Protein AF-A0A967HBI4-F1 (afdb_monomer)

Mean predicted aligned error: 13.51 Å

Secondary structure (DSSP, 8-state):
------------------------HHHHHHHHHHH-HHHHHHHHHHHHHHHHHHHHHHHHHHTT---TT-

pLDDT: mean 72.39, std 16.08, range [38.81, 91.69]

Structure (mmCIF, N/CA/C/O backbone):
data_AF-A0A967HBI4-F1
#
_entry.id   AF-A0A967HBI4-F1
#
loop_
_atom_site.group_PDB
_atom_site.id
_atom_site.type_symbol
_atom_site.label_atom_id
_atom_site.label_alt_id
_atom_site.label_comp_id
_atom_site.label_asym_id
_atom_site.label_entity_id
_atom_site.label_seq_id
_atom_site.pdbx_PDB_ins_code
_atom_site.Cartn_x
_atom_site.Cartn_y
_atom_site.Cartn_z
_atom_site.occupancy
_atom_site.B_iso_or_equiv
_atom_site.auth_seq_id
_a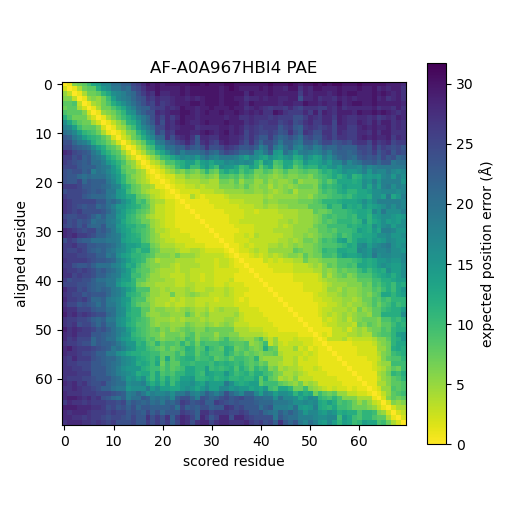tom_site.auth_comp_id
_atom_site.auth_asym_id
_atom_site.auth_atom_id
_atom_site.pdbx_PDB_model_num
ATOM 1 N N . MET A 1 1 ? 10.080 51.853 2.948 1.00 41.19 1 MET A N 1
ATOM 2 C CA . MET A 1 1 ? 8.790 51.517 3.573 1.00 41.19 1 MET A CA 1
ATOM 3 C C . MET A 1 1 ? 8.118 50.509 2.661 1.00 41.19 1 MET A C 1
ATOM 5 O O . MET A 1 1 ? 7.384 50.907 1.771 1.00 41.19 1 MET A O 1
ATOM 9 N N . ASP A 1 2 ? 8.621 49.270 2.598 1.00 42.06 2 ASP A N 1
ATOM 10 C CA . ASP A 1 2 ? 8.527 48.205 3.631 1.00 42.06 2 ASP A CA 1
ATOM 11 C C . ASP A 1 2 ? 7.059 47.866 3.890 1.00 42.06 2 ASP A C 1
ATOM 13 O O . ASP A 1 2 ? 6.269 48.776 4.097 1.00 42.06 2 ASP A O 1
ATOM 17 N N . ALA A 1 3 ? 6.589 46.634 3.968 1.00 50.81 3 ALA A N 1
ATOM 18 C CA . ALA A 1 3 ? 7.061 45.279 3.709 1.00 50.81 3 ALA A CA 1
ATOM 19 C C . ALA A 1 3 ? 5.784 44.421 3.854 1.00 50.81 3 ALA A C 1
ATOM 21 O O . ALA A 1 3 ? 4.884 44.845 4.570 1.00 50.81 3 ALA A O 1
ATOM 22 N N . GLU A 1 4 ? 5.705 43.268 3.185 1.00 45.31 4 GLU A N 1
ATOM 23 C CA . GLU A 1 4 ? 4.938 42.055 3.557 1.00 45.31 4 GLU A CA 1
ATOM 24 C C . GLU A 1 4 ? 4.810 41.207 2.280 1.00 45.31 4 GLU A C 1
ATOM 26 O O . GLU A 1 4 ? 3.966 41.426 1.423 1.00 45.31 4 GLU A O 1
ATOM 31 N N . ALA A 1 5 ? 5.767 40.336 1.965 1.00 51.66 5 ALA A N 1
ATOM 32 C CA . ALA A 1 5 ? 5.957 39.060 2.648 1.00 51.66 5 ALA A CA 1
ATOM 33 C C . ALA A 1 5 ? 4.626 38.334 2.909 1.00 51.66 5 ALA A C 1
ATOM 35 O O . ALA A 1 5 ? 4.187 38.170 4.041 1.00 51.66 5 ALA A O 1
ATOM 36 N N . ARG A 1 6 ? 4.021 37.830 1.835 1.00 49.88 6 ARG A N 1
ATOM 37 C CA . ARG A 1 6 ? 3.245 36.590 1.882 1.00 49.88 6 ARG A CA 1
ATOM 38 C C . ARG A 1 6 ? 3.593 35.754 0.657 1.00 49.88 6 ARG A C 1
ATOM 40 O O . ARG A 1 6 ? 2.824 35.604 -0.283 1.00 49.88 6 ARG A O 1
ATOM 47 N N . MET A 1 7 ? 4.820 35.235 0.673 1.00 43.06 7 MET A N 1
ATOM 48 C CA . MET A 1 7 ? 5.075 33.950 0.033 1.00 43.06 7 MET A CA 1
ATOM 49 C C . MET A 1 7 ? 4.324 32.921 0.871 1.00 43.06 7 MET A C 1
ATOM 51 O O . MET A 1 7 ? 4.839 32.427 1.872 1.00 43.06 7 MET A O 1
ATOM 55 N N . ASP A 1 8 ? 3.057 32.715 0.520 1.00 45.38 8 ASP A N 1
ATOM 56 C CA . ASP A 1 8 ? 2.252 31.648 1.084 1.00 45.38 8 ASP A CA 1
ATOM 57 C C . ASP A 1 8 ? 2.843 30.339 0.562 1.00 45.38 8 ASP A C 1
ATOM 59 O O . ASP A 1 8 ? 2.781 30.016 -0.628 1.00 45.38 8 ASP A O 1
ATOM 63 N N . GLY A 1 9 ? 3.536 29.642 1.456 1.00 51.16 9 GLY A N 1
ATOM 64 C CA . GLY A 1 9 ? 4.022 28.297 1.226 1.00 51.16 9 GLY A CA 1
ATOM 65 C C . GLY A 1 9 ? 2.833 27.354 1.115 1.00 51.16 9 GLY A C 1
ATOM 66 O O . GLY A 1 9 ? 2.449 26.717 2.086 1.00 51.16 9 GLY A O 1
ATOM 67 N N . GLY A 1 10 ? 2.255 27.245 -0.074 1.00 38.81 10 GLY A N 1
ATOM 68 C CA . GLY A 1 10 ? 1.279 26.216 -0.410 1.00 38.81 10 GLY A CA 1
ATOM 69 C C . GLY A 1 10 ? 1.984 25.086 -1.135 1.00 38.81 10 GLY A C 1
ATOM 70 O O . GLY A 1 10 ? 1.904 25.000 -2.356 1.00 38.81 10 GLY A O 1
ATOM 71 N N . GLY A 1 11 ? 2.752 24.280 -0.398 1.00 42.53 11 GLY A N 1
ATOM 72 C CA . GLY A 1 11 ? 3.452 23.125 -0.947 1.00 42.53 11 GLY A CA 1
ATOM 73 C C . GLY A 1 11 ? 2.517 22.292 -1.817 1.00 42.53 11 GLY A C 1
ATOM 74 O O . GLY A 1 11 ? 1.418 21.962 -1.384 1.00 42.53 11 GLY A O 1
ATOM 75 N N . SER A 1 12 ? 2.988 22.015 -3.034 1.00 47.66 12 SER A N 1
ATOM 76 C CA . SER A 1 12 ? 2.459 21.107 -4.051 1.00 47.66 12 SER A CA 1
ATOM 77 C C . SER A 1 12 ? 1.612 19.978 -3.454 1.00 47.66 12 SER A C 1
ATOM 79 O O . SER A 1 12 ? 2.088 18.872 -3.195 1.00 47.66 12 SER A O 1
ATOM 81 N N . GLY A 1 13 ? 0.339 20.268 -3.196 1.00 50.16 13 GLY A N 1
ATOM 82 C CA . GLY A 1 13 ? -0.666 19.266 -2.918 1.00 50.16 13 GLY A CA 1
ATOM 83 C C . GLY A 1 13 ? -0.966 18.631 -4.254 1.00 50.16 13 GLY A C 1
ATOM 84 O O . GLY A 1 13 ? -1.942 19.005 -4.890 1.00 50.16 13 GLY A O 1
ATOM 85 N N . ALA A 1 14 ? -0.072 17.752 -4.717 1.00 51.91 14 ALA A N 1
ATOM 86 C CA . ALA A 1 14 ? -0.394 16.813 -5.773 1.00 51.91 14 ALA A CA 1
ATOM 87 C C . ALA A 1 14 ? -1.772 16.259 -5.420 1.00 51.91 14 ALA A C 1
ATOM 89 O O . ALA A 1 14 ? -1.923 15.694 -4.333 1.00 51.91 14 ALA A O 1
ATOM 90 N N . ASP A 1 15 ? -2.761 16.547 -6.268 1.00 53.81 15 ASP A N 1
ATOM 91 C CA . ASP A 1 15 ? -4.142 16.114 -6.112 1.00 53.81 15 ASP A CA 1
ATOM 92 C C . ASP A 1 15 ? -4.121 14.651 -5.677 1.00 53.81 15 ASP A C 1
ATOM 94 O O . ASP A 1 15 ? -3.825 13.755 -6.472 1.00 53.81 15 ASP A O 1
ATOM 98 N N . ARG A 1 16 ? -4.353 14.399 -4.381 1.00 56.56 16 ARG A N 1
ATOM 99 C CA . ARG A 1 16 ? -4.506 13.043 -3.860 1.00 56.56 16 ARG A CA 1
ATOM 100 C C . ARG A 1 16 ? -5.853 12.579 -4.370 1.00 56.56 16 ARG A C 1
ATOM 102 O O . ARG A 1 16 ? -6.857 12.674 -3.669 1.00 56.56 16 ARG A O 1
ATOM 109 N N . GLN A 1 17 ? -5.884 12.150 -5.625 1.00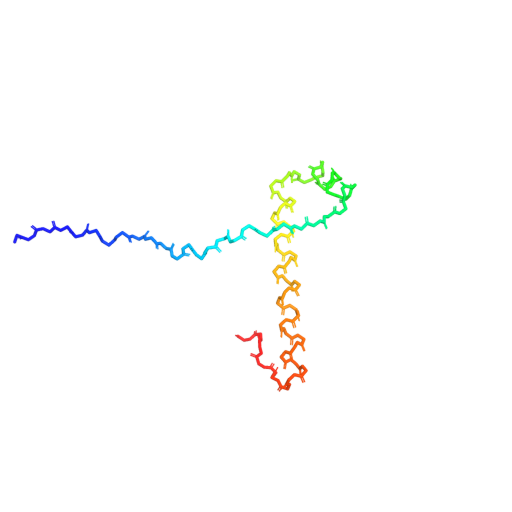 57.19 17 GLN A N 1
ATOM 110 C CA . GLN A 1 17 ? -7.072 11.575 -6.209 1.00 57.19 17 GLN A CA 1
ATOM 111 C C . GLN A 1 17 ? -7.412 10.331 -5.380 1.00 57.19 17 GLN A C 1
ATOM 113 O O . GLN A 1 17 ? -6.566 9.442 -5.243 1.00 57.19 17 GLN A O 1
ATOM 118 N N . PRO A 1 18 ? -8.606 10.264 -4.768 1.00 64.19 18 PRO A N 1
ATOM 119 C CA . PRO A 1 18 ? -8.969 9.109 -3.971 1.00 64.19 18 PRO A CA 1
ATOM 120 C C . PRO A 1 18 ?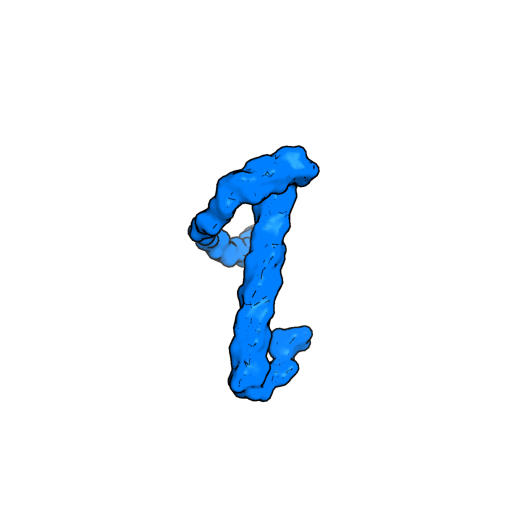 -9.095 7.902 -4.901 1.00 64.19 18 PRO A C 1
ATOM 122 O O . PRO A 1 18 ? -9.995 7.828 -5.738 1.00 64.19 18 PRO A O 1
ATOM 125 N N . HIS A 1 19 ? -8.168 6.959 -4.769 1.00 61.34 19 HIS A N 1
ATOM 126 C CA . HIS A 1 19 ? -8.228 5.677 -5.453 1.00 61.34 19 HIS A CA 1
ATOM 127 C C . HIS A 1 19 ? -8.922 4.661 -4.544 1.00 61.34 19 HIS A C 1
ATOM 129 O O . HIS A 1 19 ? -8.513 4.453 -3.403 1.00 61.34 19 HIS A O 1
ATOM 135 N N . THR A 1 20 ? -9.984 4.027 -5.042 1.00 68.75 20 THR A N 1
ATOM 136 C CA . THR A 1 20 ? -10.695 2.967 -4.317 1.00 68.75 20 THR A CA 1
ATOM 137 C C . THR A 1 20 ? -10.180 1.603 -4.760 1.00 68.75 20 THR A C 1
ATOM 139 O O . THR A 1 20 ? -10.183 1.291 -5.950 1.00 68.75 20 THR A O 1
ATOM 142 N N . PHE A 1 21 ? -9.777 0.775 -3.797 1.00 71.00 21 PHE A N 1
ATOM 143 C CA . PHE A 1 21 ? -9.337 -0.599 -4.027 1.00 71.00 21 PHE A CA 1
ATOM 144 C C . PHE A 1 21 ? -10.288 -1.571 -3.338 1.00 71.00 21 PHE A C 1
ATOM 146 O O . PHE A 1 21 ? -10.732 -1.328 -2.217 1.00 71.00 21 PHE A O 1
ATOM 153 N N . VAL A 1 22 ? -10.582 -2.687 -4.004 1.00 78.06 22 VAL A N 1
ATOM 154 C CA . VAL A 1 22 ? -11.334 -3.789 -3.401 1.00 78.06 22 VAL A CA 1
ATOM 155 C C . VAL A 1 22 ? -10.328 -4.740 -2.770 1.00 78.06 22 VAL A C 1
ATOM 157 O O . VAL A 1 22 ? -9.509 -5.336 -3.468 1.00 78.06 22 VAL A O 1
ATOM 160 N N . LEU A 1 23 ? -10.376 -4.850 -1.447 1.00 80.06 23 LEU A N 1
ATOM 161 C CA . LEU A 1 23 ? -9.531 -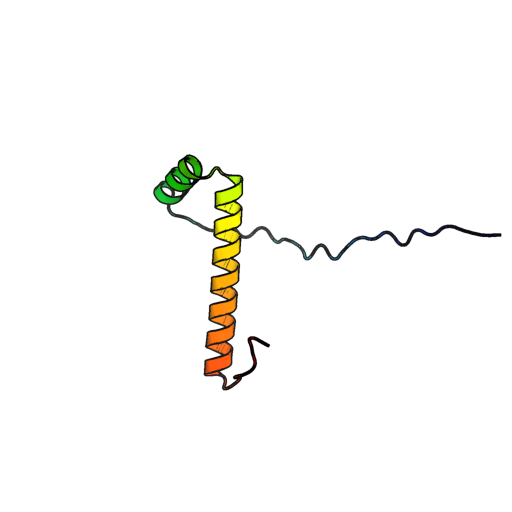5.744 -0.665 1.00 80.06 23 LEU A CA 1
ATOM 162 C C . LEU A 1 23 ? -10.373 -6.869 -0.071 1.00 80.06 23 LEU A C 1
ATOM 164 O O . LEU A 1 23 ? -11.572 -6.707 0.163 1.00 80.06 23 LEU A O 1
ATOM 168 N N . ASP A 1 24 ? -9.725 -7.998 0.201 1.00 88.50 24 ASP A N 1
ATOM 169 C CA . ASP A 1 24 ? -10.349 -9.080 0.951 1.00 88.50 24 ASP A CA 1
ATOM 170 C C . ASP A 1 24 ? -10.733 -8.587 2.355 1.00 88.50 24 ASP A C 1
ATOM 172 O O . ASP A 1 24 ? -9.888 -8.148 3.141 1.00 88.50 24 ASP A O 1
ATOM 176 N N . HIS A 1 25 ? -12.028 -8.640 2.660 1.00 86.06 25 HIS A N 1
ATOM 177 C CA . HIS A 1 25 ? -12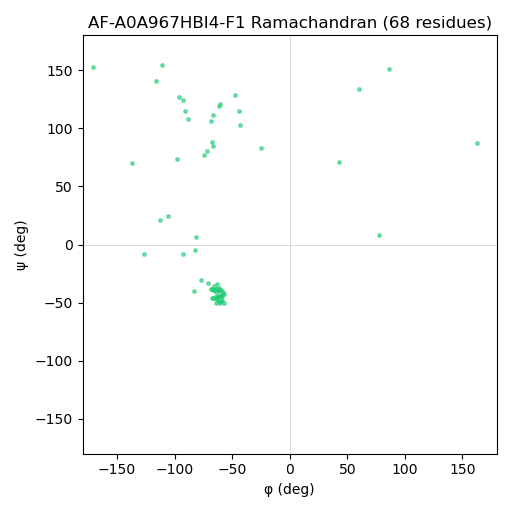.576 -8.106 3.904 1.00 86.06 25 HIS A CA 1
ATOM 178 C C . HIS A 1 25 ? -12.026 -8.835 5.137 1.00 86.06 25 HIS A C 1
ATOM 180 O O . HIS A 1 25 ? -11.744 -8.213 6.160 1.00 86.06 25 HIS A O 1
ATOM 186 N N . THR A 1 26 ? -11.834 -10.153 5.056 1.00 90.44 26 THR A N 1
ATOM 187 C CA . THR A 1 26 ? -11.330 -10.955 6.175 1.00 90.44 26 THR A CA 1
ATOM 188 C C . THR A 1 26 ? -9.880 -10.602 6.497 1.00 90.44 26 THR A C 1
ATOM 190 O O . THR A 1 26 ? -9.517 -10.515 7.674 1.00 90.44 26 THR A O 1
ATOM 193 N N . LEU A 1 27 ? -9.066 -10.343 5.471 1.00 86.19 27 LEU A N 1
ATOM 194 C CA . LEU A 1 27 ? -7.692 -9.875 5.624 1.00 86.19 27 LEU A CA 1
ATOM 195 C C . LEU A 1 27 ? -7.632 -8.487 6.277 1.00 86.19 27 LEU A C 1
ATOM 197 O O . LEU A 1 27 ? -6.873 -8.297 7.228 1.00 86.19 27 LEU A O 1
ATOM 201 N N . VAL A 1 28 ? -8.447 -7.537 5.806 1.00 86.94 28 VAL A N 1
ATOM 202 C CA . VAL A 1 28 ? -8.476 -6.161 6.336 1.00 86.94 28 VAL A CA 1
ATOM 203 C C . VAL A 1 28 ? -8.919 -6.144 7.795 1.00 86.94 28 VAL A C 1
ATOM 205 O O . VAL A 1 28 ? -8.274 -5.510 8.625 1.00 86.94 28 VAL A O 1
ATOM 208 N N . GLU A 1 29 ? -9.970 -6.886 8.138 1.00 89.69 29 GLU A N 1
ATOM 209 C CA . GLU A 1 29 ? -10.470 -6.955 9.512 1.00 89.69 29 GLU A CA 1
ATOM 210 C C . GLU A 1 29 ? -9.480 -7.623 10.467 1.00 89.69 29 GLU A C 1
ATOM 212 O O . GLU A 1 29 ? -9.347 -7.222 11.625 1.00 89.69 29 GLU A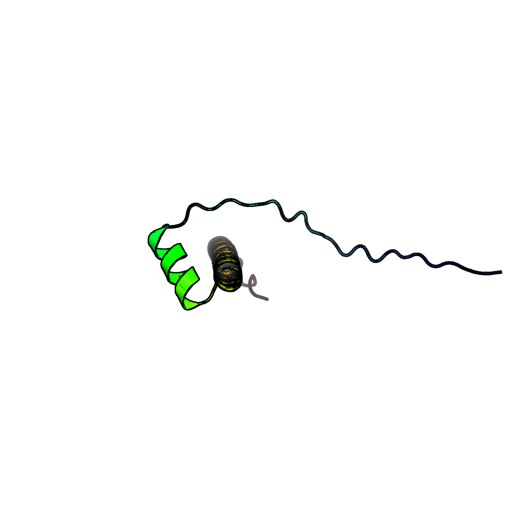 O 1
ATOM 217 N N . ARG A 1 30 ? -8.743 -8.630 9.992 1.00 90.19 30 ARG A N 1
ATOM 218 C CA . ARG A 1 30 ? -7.653 -9.217 10.769 1.00 90.19 30 ARG A CA 1
ATOM 219 C C . ARG A 1 30 ? -6.536 -8.201 11.004 1.00 90.19 30 ARG A C 1
ATOM 221 O O . ARG A 1 30 ? -6.146 -8.003 12.150 1.00 90.19 30 ARG A O 1
ATOM 228 N N . ALA A 1 31 ? -6.071 -7.538 9.949 1.00 87.38 31 ALA A N 1
ATOM 229 C CA . ALA A 1 31 ? -4.996 -6.558 10.043 1.00 87.38 31 ALA A CA 1
ATOM 230 C C . ALA A 1 31 ? -5.389 -5.376 10.947 1.00 87.38 31 ALA A C 1
ATOM 232 O O . ALA A 1 31 ? -4.606 -4.957 11.794 1.00 87.38 31 ALA A O 1
ATOM 233 N N . ARG A 1 32 ? -6.638 -4.901 10.864 1.00 90.06 32 ARG A N 1
ATOM 234 C CA . ARG A 1 32 ? -7.168 -3.842 11.739 1.00 90.06 32 ARG A CA 1
ATOM 235 C C . ARG A 1 32 ? -7.093 -4.211 13.216 1.00 90.06 32 ARG A C 1
ATOM 237 O O . ARG A 1 32 ? -6.747 -3.360 14.027 1.00 90.06 32 ARG A O 1
ATOM 244 N N . ARG A 1 33 ? -7.393 -5.464 13.568 1.00 91.69 33 ARG A N 1
ATOM 245 C CA . ARG A 1 33 ? -7.284 -5.947 14.953 1.00 91.69 33 ARG A CA 1
ATOM 246 C C . ARG A 1 33 ? -5.840 -6.092 15.426 1.00 91.69 33 ARG A C 1
ATOM 248 O O . ARG A 1 33 ? -5.589 -5.919 16.612 1.00 91.69 33 ARG A O 1
ATOM 255 N N . GLU A 1 34 ? -4.923 -6.442 14.530 1.00 90.06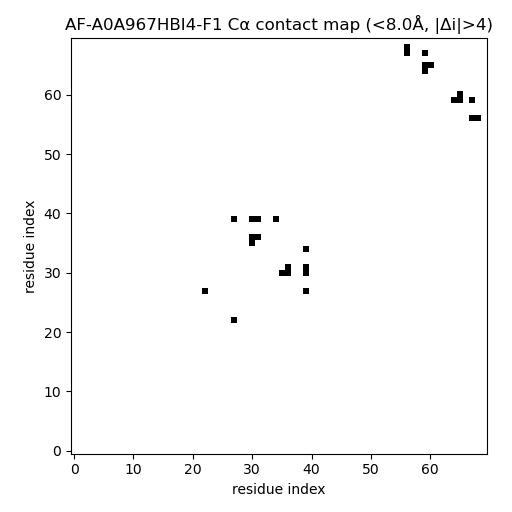 34 GLU A N 1
ATOM 256 C CA . GLU A 1 34 ? -3.521 -6.704 14.873 1.00 90.06 34 GLU A CA 1
ATOM 257 C C . GLU A 1 34 ? -2.679 -5.422 14.965 1.00 90.06 34 GLU A C 1
ATOM 259 O O . GLU A 1 34 ? -1.849 -5.317 15.865 1.00 90.06 34 GLU A O 1
ATOM 264 N N . VAL A 1 35 ? -2.889 -4.450 14.069 1.00 88.38 35 VAL A N 1
ATOM 265 C CA . VAL A 1 35 ? -2.038 -3.246 13.971 1.00 88.38 35 VAL A CA 1
ATOM 266 C C . VAL A 1 35 ? -2.798 -1.917 14.025 1.00 88.38 35 VAL A C 1
ATOM 268 O O . VAL A 1 35 ? -2.173 -0.874 14.149 1.00 88.38 35 VAL A O 1
ATOM 271 N N . GLY A 1 36 ? -4.133 -1.924 13.985 1.00 88.69 36 GLY A N 1
ATOM 272 C CA . GLY A 1 36 ? -4.946 -0.703 13.968 1.00 88.69 36 GLY A CA 1
ATOM 273 C C . GLY A 1 36 ? -5.171 -0.131 12.564 1.00 88.69 36 GLY A C 1
ATOM 274 O O . GLY A 1 36 ? -4.366 -0.290 11.650 1.00 88.69 36 GLY A O 1
ATOM 275 N N . GLU A 1 37 ? -6.307 0.543 12.370 1.00 84.75 37 GLU A N 1
ATOM 276 C CA . GLU A 1 37 ? -6.747 1.030 11.054 1.00 84.75 37 GLU A CA 1
ATOM 277 C C . GLU A 1 37 ? -5.768 1.993 10.346 1.00 84.75 37 GLU A C 1
ATOM 279 O O . GLU A 1 37 ? -5.516 1.782 9.156 1.00 84.75 37 GLU A O 1
ATOM 284 N N . PRO A 1 38 ? -5.158 2.993 11.016 1.00 85.38 38 PRO A N 1
ATOM 285 C CA . PRO A 1 38 ? -4.221 3.907 10.358 1.00 85.38 38 PRO A CA 1
ATOM 286 C C . PRO A 1 38 ? -2.981 3.200 9.792 1.00 85.38 38 PRO A C 1
ATOM 288 O O . PRO A 1 38 ? -2.509 3.540 8.705 1.00 85.38 38 PRO A O 1
ATOM 291 N N . ASP A 1 39 ? -2.473 2.194 10.503 1.00 85.25 39 ASP A N 1
ATOM 292 C CA . ASP A 1 39 ? -1.280 1.450 10.097 1.00 85.25 39 ASP A CA 1
ATOM 293 C C . ASP A 1 39 ? -1.579 0.442 8.983 1.00 85.25 39 ASP A C 1
ATOM 295 O O . ASP A 1 39 ? -0.736 0.222 8.109 1.00 85.25 39 ASP A O 1
ATOM 299 N N . VAL A 1 40 ? -2.801 -0.103 8.933 1.00 87.19 40 VAL A N 1
ATOM 300 C CA . VAL A 1 40 ? -3.277 -0.886 7.781 1.00 87.19 40 VAL A CA 1
ATOM 301 C C . VAL A 1 40 ? -3.296 -0.031 6.518 1.00 87.19 40 VAL A C 1
ATOM 303 O O . VAL A 1 40 ? -2.739 -0.446 5.501 1.00 87.19 40 VAL A O 1
ATOM 306 N N . VAL A 1 41 ? -3.879 1.171 6.578 1.00 85.00 41 VAL A N 1
ATOM 307 C CA . VAL A 1 41 ? -3.931 2.088 5.426 1.00 85.00 41 VAL A CA 1
ATOM 308 C C . VAL A 1 41 ? -2.520 2.434 4.954 1.00 85.00 41 VAL A C 1
ATOM 310 O O . VAL A 1 41 ? -2.213 2.254 3.777 1.00 85.00 41 VAL A O 1
ATOM 313 N N . ARG A 1 42 ? -1.626 2.820 5.873 1.00 84.25 42 ARG A N 1
ATOM 314 C CA . ARG A 1 42 ? -0.230 3.141 5.537 1.00 84.25 42 ARG A CA 1
ATOM 315 C C . ARG A 1 42 ? 0.516 1.949 4.926 1.00 84.25 42 ARG A C 1
ATOM 317 O O . ARG A 1 42 ? 1.299 2.126 3.996 1.00 84.25 42 ARG A O 1
ATOM 324 N N . SER A 1 43 ? 0.277 0.736 5.423 1.00 82.75 43 SER A N 1
ATOM 325 C CA . SER A 1 43 ? 0.899 -0.484 4.890 1.00 82.75 43 SER A CA 1
ATOM 326 C C . SER A 1 43 ? 0.414 -0.802 3.475 1.00 82.75 43 SER A C 1
ATOM 328 O O . SER A 1 43 ? 1.213 -1.192 2.623 1.00 82.75 43 SER A O 1
ATOM 330 N N . ILE A 1 44 ? -0.879 -0.597 3.201 1.00 84.06 44 ILE A N 1
ATOM 331 C CA . ILE A 1 44 ? -1.461 -0.750 1.861 1.00 84.06 44 ILE A CA 1
ATOM 332 C C . ILE A 1 44 ? -0.880 0.293 0.903 1.00 84.06 44 ILE A C 1
ATOM 334 O O . ILE A 1 44 ? -0.480 -0.063 -0.204 1.00 84.06 44 ILE A O 1
ATOM 338 N N . GLU A 1 45 ? -0.790 1.556 1.325 1.00 84.50 45 GLU A N 1
ATOM 339 C CA . GLU A 1 45 ? -0.184 2.626 0.526 1.00 84.50 45 GLU A CA 1
ATOM 340 C C . GLU A 1 45 ? 1.272 2.301 0.173 1.00 84.50 4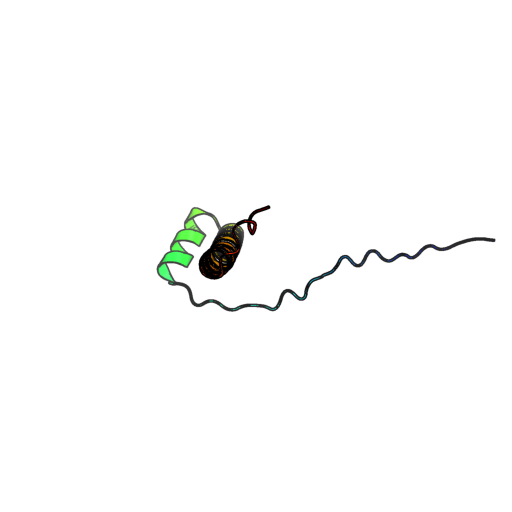5 GLU A C 1
ATOM 342 O O . GLU A 1 45 ? 1.651 2.362 -0.997 1.00 84.50 45 GLU A O 1
ATOM 347 N N . ALA A 1 46 ? 2.075 1.879 1.154 1.00 86.38 46 ALA A N 1
ATOM 348 C CA . ALA A 1 46 ? 3.471 1.513 0.934 1.00 86.38 46 ALA A CA 1
ATOM 349 C C . ALA A 1 46 ? 3.619 0.315 -0.021 1.00 86.38 46 ALA A C 1
ATOM 351 O O . ALA A 1 46 ? 4.443 0.345 -0.937 1.00 86.38 46 ALA A O 1
ATOM 352 N N . ALA A 1 47 ? 2.796 -0.724 0.154 1.00 83.38 47 ALA A N 1
ATOM 353 C CA . ALA A 1 47 ? 2.799 -1.891 -0.725 1.00 83.38 47 ALA A CA 1
ATOM 354 C C . ALA A 1 47 ? 2.383 -1.532 -2.161 1.00 83.38 47 ALA A C 1
ATOM 356 O O . ALA A 1 47 ? 2.954 -2.053 -3.120 1.00 83.38 47 ALA A O 1
ATOM 357 N N . LEU A 1 48 ? 1.415 -0.626 -2.320 1.00 81.69 48 LEU A N 1
ATOM 358 C CA . LEU A 1 48 ? 0.960 -0.161 -3.625 1.00 81.69 48 LEU A CA 1
ATOM 359 C C . LEU A 1 48 ? 2.044 0.643 -4.347 1.00 81.69 48 LEU A C 1
ATOM 361 O O . LEU A 1 48 ? 2.293 0.383 -5.524 1.00 81.69 48 LEU A O 1
ATOM 365 N N . VAL A 1 49 ? 2.702 1.576 -3.653 1.00 83.81 49 VAL A N 1
ATOM 366 C CA . VAL A 1 49 ? 3.825 2.348 -4.209 1.00 83.81 49 VAL A CA 1
ATOM 367 C C . VAL A 1 49 ? 4.923 1.397 -4.683 1.00 83.81 49 VAL A C 1
ATOM 369 O O . VAL A 1 49 ? 5.295 1.435 -5.852 1.00 83.81 49 VAL A O 1
ATOM 372 N N . ALA A 1 50 ? 5.335 0.447 -3.838 1.00 79.12 50 ALA A N 1
ATOM 373 C CA . ALA A 1 50 ? 6.349 -0.539 -4.202 1.00 79.12 50 ALA A CA 1
ATOM 374 C C . ALA A 1 50 ? 5.939 -1.402 -5.411 1.00 79.12 50 ALA A C 1
ATOM 376 O O . ALA A 1 50 ? 6.762 -1.706 -6.276 1.00 79.12 50 ALA A O 1
ATOM 377 N N . ALA A 1 51 ? 4.664 -1.792 -5.508 1.00 78.12 51 ALA A N 1
ATOM 378 C CA . ALA A 1 51 ? 4.160 -2.564 -6.640 1.00 78.12 51 ALA A CA 1
ATOM 379 C C . ALA A 1 51 ? 4.130 -1.748 -7.944 1.00 78.12 51 ALA A C 1
ATOM 381 O O . ALA A 1 51 ? 4.430 -2.286 -9.014 1.00 78.12 51 ALA A O 1
ATOM 382 N N . LEU A 1 52 ? 3.771 -0.463 -7.878 1.00 79.94 52 LEU A N 1
ATOM 383 C CA . LEU A 1 52 ? 3.798 0.439 -9.030 1.00 79.94 52 LEU A CA 1
ATOM 384 C C . LEU A 1 52 ? 5.231 0.696 -9.494 1.00 79.94 52 LEU A C 1
ATOM 386 O O . LEU A 1 52 ? 5.509 0.536 -10.686 1.00 79.94 52 LEU A O 1
ATOM 390 N N . ASP A 1 53 ? 6.137 0.985 -8.563 1.00 81.19 53 ASP A N 1
ATOM 391 C CA . ASP A 1 53 ? 7.562 1.169 -8.837 1.00 81.19 53 ASP A CA 1
ATOM 392 C C . ASP A 1 53 ? 8.160 -0.087 -9.469 1.00 81.19 53 ASP A C 1
ATOM 394 O O . ASP A 1 53 ? 8.846 -0.014 -10.489 1.00 81.19 53 ASP A O 1
ATOM 398 N N . TYR A 1 54 ? 7.811 -1.269 -8.954 1.00 73.00 54 TYR A N 1
ATOM 399 C CA . TYR A 1 54 ? 8.224 -2.535 -9.549 1.00 73.00 54 TYR A CA 1
ATOM 400 C C . TYR A 1 54 ? 7.716 -2.697 -10.986 1.00 73.00 54 TYR A C 1
ATOM 402 O O . TYR A 1 54 ? 8.473 -3.095 -11.871 1.00 73.00 54 TYR A O 1
ATOM 410 N N . ARG A 1 55 ? 6.446 -2.376 -11.270 1.00 78.62 55 ARG A N 1
ATOM 411 C CA . ARG A 1 55 ? 5.904 -2.467 -12.639 1.00 78.62 55 ARG A CA 1
ATOM 412 C C . ARG A 1 55 ? 6.569 -1.468 -13.581 1.00 78.62 55 ARG A C 1
ATOM 414 O O . ARG A 1 55 ? 6.836 -1.823 -14.732 1.00 78.62 55 ARG A O 1
ATOM 421 N N . ALA A 1 56 ? 6.842 -0.254 -13.110 1.00 82.31 56 ALA A N 1
ATOM 422 C CA . ALA A 1 56 ? 7.578 0.754 -13.863 1.00 82.31 56 ALA A CA 1
ATOM 423 C C . ALA A 1 56 ? 9.003 0.274 -14.172 1.00 82.31 56 ALA A C 1
ATOM 425 O O . ALA A 1 56 ? 9.433 0.323 -15.327 1.00 82.31 56 ALA A O 1
ATOM 426 N N . TRP A 1 57 ? 9.687 -0.293 -13.179 1.00 78.12 57 TRP A N 1
ATOM 427 C CA . TRP A 1 57 ? 11.006 -0.894 -13.334 1.00 78.12 57 TRP A CA 1
ATOM 428 C C . TRP A 1 57 ? 11.000 -2.060 -14.331 1.00 78.12 57 TRP A C 1
ATOM 430 O O . TRP A 1 57 ? 11.777 -2.051 -15.283 1.00 78.12 57 TRP A O 1
ATOM 440 N N . VAL A 1 58 ? 10.078 -3.023 -14.200 1.00 82.31 58 VAL A N 1
ATOM 441 C CA . VAL A 1 58 ? 9.940 -4.147 -15.146 1.00 82.31 58 VAL A CA 1
ATOM 442 C C . VAL A 1 58 ? 9.718 -3.641 -16.570 1.00 82.31 58 VAL A C 1
ATOM 444 O O . VAL A 1 58 ? 10.302 -4.175 -17.515 1.00 82.31 58 VAL A O 1
ATOM 447 N N . ARG A 1 59 ? 8.879 -2.614 -16.746 1.00 84.31 59 ARG A N 1
ATOM 448 C CA . ARG A 1 59 ? 8.635 -2.005 -18.056 1.00 84.31 59 ARG A CA 1
ATOM 449 C C . ARG A 1 59 ? 9.912 -1.392 -18.626 1.00 84.31 59 ARG A C 1
ATOM 451 O O . ARG A 1 59 ? 10.246 -1.665 -19.773 1.00 84.31 59 ARG A O 1
ATOM 458 N N . ALA A 1 60 ? 10.637 -0.617 -17.833 1.00 78.38 60 ALA A N 1
ATOM 459 C CA . ALA A 1 60 ? 11.875 0.014 -18.267 1.00 78.38 60 ALA A CA 1
ATOM 460 C C . ALA A 1 60 ? 12.969 -1.010 -18.610 1.00 78.38 60 ALA A C 1
ATOM 462 O O . ALA A 1 60 ? 13.592 -0.890 -19.664 1.00 78.38 60 ALA A O 1
ATOM 463 N N . VAL A 1 61 ? 13.112 -2.078 -17.818 1.00 77.31 61 VAL A N 1
ATOM 464 C CA . VAL A 1 61 ? 14.008 -3.204 -18.128 1.00 77.31 61 VAL A CA 1
ATOM 465 C C . VAL A 1 61 ? 13.628 -3.865 -19.456 1.00 77.31 61 VAL A C 1
ATOM 467 O O . VAL A 1 61 ? 14.505 -4.127 -20.279 1.00 77.31 61 VAL A O 1
ATOM 470 N N . ARG A 1 62 ? 12.331 -4.106 -19.706 1.00 80.69 62 ARG A N 1
ATOM 471 C CA . ARG A 1 62 ? 11.841 -4.660 -20.985 1.00 80.69 62 ARG A CA 1
ATOM 472 C C . ARG A 1 62 ? 12.105 -3.737 -22.173 1.00 80.69 62 ARG A C 1
ATOM 474 O O . ARG A 1 62 ? 12.363 -4.219 -23.267 1.00 80.69 62 ARG A O 1
ATOM 481 N N . GLU A 1 63 ? 12.056 -2.430 -21.956 1.00 89.94 63 GLU A N 1
ATOM 482 C CA . GLU A 1 63 ? 12.361 -1.406 -22.959 1.00 89.94 63 GLU A CA 1
ATOM 483 C C . GLU A 1 63 ? 13.876 -1.149 -23.108 1.00 89.94 63 GLU A C 1
ATOM 485 O O . GLU A 1 63 ? 14.280 -0.242 -23.830 1.00 89.94 63 GLU A O 1
ATOM 490 N N . GLY A 1 64 ? 14.731 -1.936 -22.438 1.00 78.44 64 GLY A N 1
ATOM 491 C CA . GLY A 1 64 ? 16.191 -1.829 -22.526 1.00 78.44 64 GLY A CA 1
ATOM 492 C C . GLY A 1 64 ? 16.797 -0.676 -21.720 1.00 78.44 64 GLY A C 1
ATOM 493 O O . GLY A 1 64 ? 17.997 -0.428 -21.820 1.00 78.44 64 GLY A O 1
ATOM 494 N N . ARG A 1 65 ? 16.000 0.015 -20.899 1.00 68.56 65 ARG A N 1
ATOM 495 C CA . ARG A 1 65 ? 16.444 1.101 -20.017 1.00 68.56 65 ARG A CA 1
ATOM 496 C C . ARG A 1 65 ? 16.891 0.500 -18.684 1.00 68.56 65 ARG A C 1
ATOM 498 O O . ARG A 1 65 ? 16.066 0.006 -17.920 1.00 68.56 65 ARG A O 1
ATOM 505 N N . ARG A 1 66 ? 18.202 0.489 -18.421 1.00 61.44 66 ARG A N 1
ATOM 506 C CA . ARG A 1 66 ? 18.801 -0.149 -17.230 1.00 61.44 66 ARG A CA 1
ATOM 507 C C . ARG A 1 66 ? 18.989 0.784 -16.025 1.00 61.44 66 ARG A C 1
ATOM 509 O O . ARG A 1 66 ? 19.219 0.279 -14.933 1.00 61.44 66 ARG A O 1
ATOM 516 N N . ASP A 1 67 ? 18.774 2.089 -16.186 1.00 66.56 67 ASP A N 1
ATOM 517 C CA . ASP A 1 67 ? 19.180 3.103 -15.193 1.00 66.56 67 ASP A CA 1
ATOM 518 C C . ASP A 1 67 ? 18.002 3.685 -14.380 1.00 66.56 67 ASP A C 1
ATOM 520 O O . ASP A 1 67 ? 18.044 4.807 -13.898 1.00 66.56 67 ASP A O 1
ATOM 524 N N . VAL A 1 68 ? 16.902 2.942 -14.248 1.00 59.84 68 VAL A N 1
ATOM 525 C CA . VAL A 1 68 ? 15.608 3.438 -13.722 1.00 59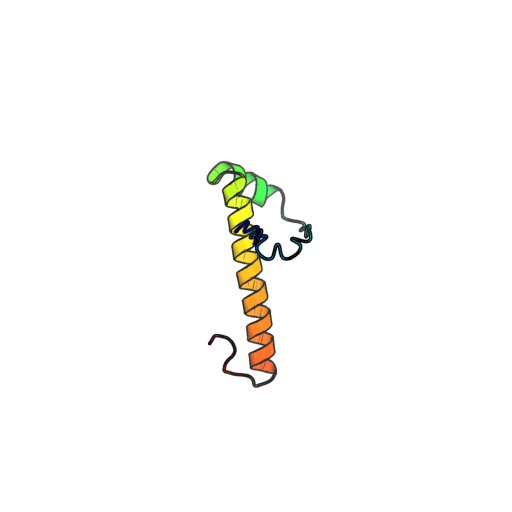.84 68 VAL A CA 1
ATOM 526 C C . VAL A 1 68 ? 15.472 3.488 -12.197 1.00 59.84 68 VAL A C 1
ATOM 528 O O . VAL A 1 68 ? 14.448 3.951 -11.705 1.00 59.84 68 VAL A O 1
ATOM 531 N N . LEU A 1 69 ? 16.466 3.006 -11.453 1.00 57.22 69 LEU A N 1
ATOM 532 C CA . LEU A 1 69 ? 16.486 3.057 -9.982 1.00 57.22 69 LEU A CA 1
ATOM 533 C C . LEU A 1 69 ? 17.593 3.987 -9.446 1.00 57.22 69 LEU A C 1
ATOM 535 O O . LEU A 1 69 ? 18.031 3.807 -8.311 1.00 57.22 69 LEU A O 1
ATOM 539 N N . GLY A 1 70 ? 18.076 4.920 -10.275 1.00 56.41 70 GLY A N 1
ATOM 540 C CA . GLY A 1 70 ? 19.095 5.917 -9.924 1.00 56.41 70 GLY A CA 1
ATOM 541 C C . GLY A 1 70 ? 18.503 7.238 -9.462 1.00 56.41 70 GLY A C 1
ATOM 542 O O . GLY A 1 70 ? 17.555 7.709 -10.129 1.00 56.41 70 GLY A O 1
#

Solvent-accessible surface area (backbone atoms only — not comparable to full-atom values): 4603 Å² total; per-residue (Å²): 134,85,84,80,90,73,84,74,85,74,72,85,73,69,78,79,70,86,78,88,79,93,69,63,62,72,60,51,55,51,42,33,74,74,66,32,61,72,53,45,52,53,51,51,52,53,53,49,51,52,52,51,52,48,51,52,46,54,49,35,50,74,72,70,44,83,71,81,89,115

Radius of gyration: 19.91 Å; Cα contacts (8 Å, |Δi|>4): 14; chains: 1; bounding box: 32×62×38 Å

Foldseek 3Di:
DDDDDDPPPPDPPPPPPDDDDDDDPVVQVVCCVVPNDVVSVVVVVVVVVVVVLVVVCVVCVVVVNPPSVD

Sequence (70 aa):
MDAEARMDGGGSGADRQPHTFVLDHTLVERARREVGEPDVVRSIEAALVAALDYRAWVRAVREGRRDVLG